Protein AF-A0A7K3BB71-F1 (afdb_monomer_lite)

Structure (mmCIF, N/CA/C/O backbone):
data_AF-A0A7K3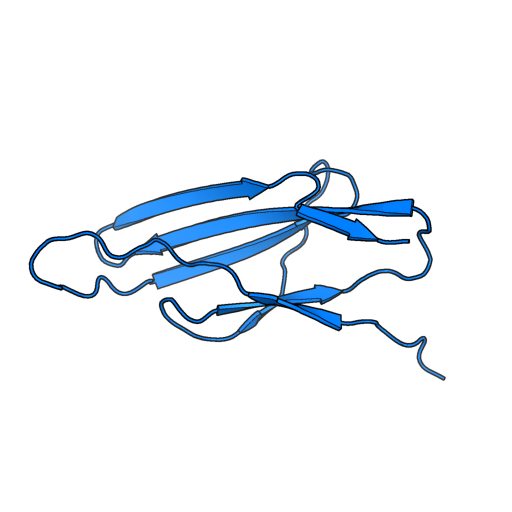BB71-F1
#
_entry.id   AF-A0A7K3BB71-F1
#
loop_
_atom_site.group_PDB
_atom_site.id
_atom_site.type_symbol
_atom_site.label_atom_id
_atom_site.label_alt_id
_atom_site.label_comp_id
_atom_site.label_asym_id
_atom_site.label_entity_id
_atom_site.label_seq_id
_atom_site.pdbx_PDB_ins_code
_atom_site.Cartn_x
_atom_site.Cartn_y
_atom_site.Cartn_z
_atom_site.occupancy
_atom_site.B_iso_or_equiv
_atom_site.auth_seq_id
_atom_site.auth_comp_id
_atom_site.auth_asym_id
_atom_site.auth_atom_id
_atom_site.pdbx_PDB_model_num
ATOM 1 N N . MET A 1 1 ? 17.452 -21.881 -6.324 1.00 31.61 1 MET A N 1
ATOM 2 C CA . MET A 1 1 ? 17.989 -20.515 -6.158 1.00 31.61 1 MET A CA 1
ATOM 3 C C . MET A 1 1 ? 16.858 -19.549 -6.458 1.00 31.61 1 MET A C 1
ATOM 5 O O . MET A 1 1 ? 16.503 -19.389 -7.616 1.00 31.61 1 MET A O 1
ATOM 9 N N . GLU A 1 2 ? 16.191 -19.034 -5.428 1.00 36.47 2 GLU A N 1
ATOM 10 C CA . GLU A 1 2 ? 15.070 -18.102 -5.598 1.00 36.47 2 GLU A CA 1
ATOM 11 C C . GLU A 1 2 ? 15.649 -16.685 -5.779 1.00 36.47 2 GLU A C 1
ATOM 13 O O . GLU A 1 2 ? 16.483 -16.290 -4.961 1.00 36.47 2 GLU A O 1
ATOM 18 N N . PRO A 1 3 ? 15.305 -15.930 -6.841 1.00 42.25 3 PRO A N 1
ATOM 19 C CA 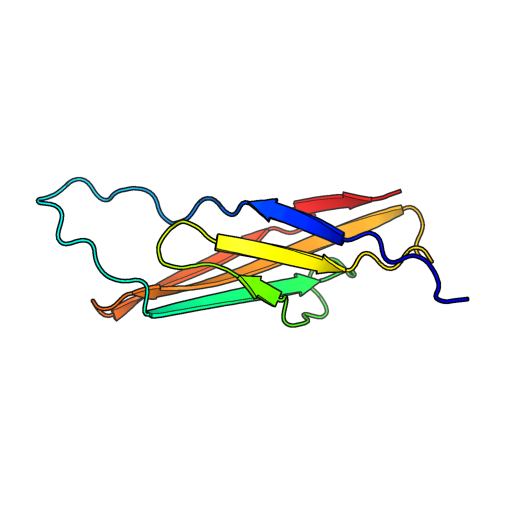. PRO A 1 3 ? 15.815 -14.573 -7.010 1.00 42.25 3 PRO A CA 1
ATOM 20 C C . PRO A 1 3 ? 15.380 -13.725 -5.811 1.00 42.25 3 PRO A C 1
ATOM 22 O O . PRO A 1 3 ? 14.190 -13.637 -5.512 1.00 42.25 3 PRO A O 1
ATOM 25 N N . GLY A 1 4 ? 16.355 -13.144 -5.104 1.00 42.19 4 GLY A N 1
ATOM 26 C CA . GLY A 1 4 ? 16.128 -12.391 -3.873 1.00 42.19 4 GLY A CA 1
ATOM 27 C C . GLY A 1 4 ? 15.074 -11.309 -4.083 1.00 42.19 4 GLY A C 1
ATOM 28 O O . GLY A 1 4 ? 15.240 -10.424 -4.913 1.00 42.19 4 GLY A O 1
ATOM 29 N N . ARG A 1 5 ? 13.962 -11.384 -3.357 1.00 54.59 5 ARG A N 1
ATOM 30 C CA . ARG A 1 5 ? 12.899 -10.373 -3.367 1.00 54.59 5 ARG A CA 1
ATOM 31 C C . ARG A 1 5 ? 13.275 -9.313 -2.343 1.00 54.59 5 ARG A C 1
ATOM 33 O O . ARG A 1 5 ? 13.512 -9.665 -1.191 1.00 54.59 5 ARG A O 1
ATOM 40 N N . ASP A 1 6 ? 13.412 -8.056 -2.761 1.00 57.91 6 ASP A N 1
ATOM 41 C CA . ASP A 1 6 ? 13.572 -6.968 -1.793 1.00 57.91 6 ASP A CA 1
ATOM 42 C C . ASP A 1 6 ? 12.184 -6.512 -1.340 1.00 57.91 6 ASP A C 1
ATOM 44 O O . ASP A 1 6 ? 11.333 -6.190 -2.173 1.00 57.91 6 ASP A O 1
ATOM 48 N N . ARG A 1 7 ? 11.928 -6.587 -0.032 1.00 59.59 7 ARG A N 1
ATOM 49 C CA . ARG A 1 7 ? 10.633 -6.255 0.573 1.00 59.59 7 ARG A CA 1
ATOM 50 C C . ARG A 1 7 ? 10.807 -5.004 1.409 1.00 59.59 7 ARG A C 1
ATOM 52 O O . ARG A 1 7 ? 11.384 -5.071 2.493 1.00 59.59 7 ARG A O 1
ATOM 59 N N . THR A 1 8 ? 10.247 -3.894 0.948 1.00 63.75 8 THR A N 1
ATOM 60 C CA . THR A 1 8 ? 10.332 -2.625 1.676 1.00 63.75 8 THR A CA 1
ATOM 61 C C . THR A 1 8 ? 9.078 -2.437 2.530 1.00 63.75 8 THR A C 1
ATOM 63 O O . THR A 1 8 ? 7.977 -2.325 1.984 1.00 63.75 8 THR A O 1
ATOM 66 N N . PRO A 1 9 ? 9.189 -2.418 3.872 1.00 58.75 9 PRO A N 1
ATOM 67 C CA . PRO A 1 9 ? 8.054 -2.114 4.729 1.00 58.75 9 PRO A CA 1
ATOM 68 C C . PRO A 1 9 ? 7.756 -0.613 4.680 1.00 58.75 9 PRO A C 1
ATOM 70 O O . PRO A 1 9 ? 8.574 0.203 5.103 1.00 58.75 9 PRO A O 1
ATOM 73 N N . LEU A 1 10 ? 6.561 -0.242 4.219 1.00 64.50 10 LEU A N 1
ATOM 74 C CA . LEU A 1 10 ? 6.102 1.145 4.249 1.00 64.50 10 LEU A CA 1
ATOM 75 C C . LEU A 1 10 ? 5.147 1.365 5.415 1.00 64.50 10 LEU A C 1
ATOM 77 O O . LEU A 1 10 ? 4.189 0.612 5.635 1.00 64.50 10 LEU A O 1
ATOM 81 N N . ARG A 1 11 ? 5.417 2.425 6.177 1.00 62.09 11 ARG A N 1
ATOM 82 C CA . ARG A 1 11 ? 4.575 2.848 7.290 1.00 62.09 11 ARG A CA 1
ATOM 83 C C . ARG A 1 11 ? 3.621 3.921 6.788 1.00 62.09 11 ARG A C 1
ATOM 85 O O . ARG A 1 11 ? 4.029 5.058 6.581 1.00 62.09 11 ARG A O 1
ATOM 92 N N . HIS A 1 12 ? 2.350 3.570 6.626 1.00 53.09 12 HIS A N 1
ATOM 93 C CA . HIS A 1 12 ? 1.337 4.564 6.292 1.00 53.09 12 HIS A CA 1
ATOM 94 C C . HIS A 1 12 ? 0.984 5.397 7.533 1.00 53.09 12 HIS A C 1
ATOM 96 O O . HIS A 1 12 ? 0.637 4.823 8.575 1.00 53.09 12 HIS A O 1
ATOM 102 N N . PRO A 1 13 ? 1.039 6.737 7.461 1.00 55.38 13 PRO A N 1
ATOM 103 C CA . PRO A 1 13 ? 0.333 7.567 8.419 1.00 55.38 13 PRO A CA 1
ATOM 104 C C . PRO A 1 13 ? -1.172 7.356 8.200 1.00 55.38 13 PRO A C 1
ATOM 106 O O . PRO A 1 13 ? -1.711 7.654 7.141 1.00 55.38 13 PRO A O 1
ATOM 109 N N . GLY A 1 14 ? -1.850 6.761 9.184 1.00 52.59 14 GLY A N 1
ATOM 110 C CA . GLY A 1 14 ? -3.311 6.700 9.179 1.00 52.59 14 GLY A CA 1
ATOM 111 C C . GLY A 1 14 ? -3.923 8.098 9.343 1.00 52.59 14 GLY A C 1
ATOM 112 O O . GLY A 1 14 ? -3.215 9.022 9.754 1.00 52.59 14 GLY A O 1
ATOM 113 N N . PRO A 1 15 ? -5.233 8.262 9.080 1.00 52.78 15 PRO A N 1
ATOM 114 C CA . PRO A 1 15 ? -5.918 9.529 9.309 1.00 52.78 15 PRO A CA 1
ATOM 115 C C . PRO A 1 15 ? -5.660 10.019 10.742 1.00 52.78 15 PRO A C 1
ATOM 117 O O . PRO A 1 15 ? -5.777 9.259 11.710 1.00 52.78 15 PRO A O 1
ATOM 120 N N . GLY A 1 16 ? -5.230 11.279 10.854 1.00 45.97 16 GLY A N 1
ATOM 121 C CA . GLY A 1 16 ? -4.864 11.913 12.118 1.00 45.97 16 GLY A CA 1
ATOM 122 C C . GLY A 1 16 ? -6.026 11.956 13.120 1.00 45.97 16 GLY A C 1
ATOM 123 O O . GLY A 1 16 ? -7.185 11.754 12.753 1.00 45.97 16 GLY A O 1
ATOM 124 N N . PRO A 1 17 ? -5.750 12.200 14.413 1.00 46.19 17 PRO A N 1
ATOM 125 C CA . PRO A 1 17 ? -6.802 12.255 15.416 1.00 46.19 17 PRO A CA 1
ATOM 126 C C . PRO A 1 17 ? -7.727 13.451 15.152 1.00 46.19 17 PRO A C 1
ATOM 128 O O . PRO A 1 17 ? -7.315 14.598 15.292 1.00 46.19 17 PRO A O 1
ATOM 131 N N . ALA A 1 18 ? -8.993 13.180 14.828 1.00 52.66 18 ALA A N 1
ATOM 132 C CA . ALA A 1 18 ? -10.047 14.183 14.898 1.00 52.66 18 ALA A CA 1
ATOM 133 C C . ALA A 1 18 ? -10.207 14.633 16.364 1.00 52.66 18 ALA A C 1
ATOM 135 O O . ALA A 1 18 ? -10.488 13.821 17.252 1.00 52.66 18 ALA A O 1
ATOM 136 N N . SER A 1 19 ? -9.972 15.917 16.635 1.00 49.94 19 SER A N 1
ATOM 137 C CA . SER A 1 19 ? -10.177 16.517 17.954 1.00 49.94 19 SER A CA 1
ATOM 138 C C . SER A 1 19 ? -11.668 16.604 18.268 1.00 49.94 19 SER A C 1
ATOM 140 O O . SER A 1 19 ? -12.404 17.382 17.676 1.00 49.94 19 SER A O 1
ATOM 142 N N . GLY A 1 20 ? -12.103 15.793 19.226 1.00 41.59 20 GLY A N 1
ATOM 143 C CA . GLY A 1 20 ? -13.461 15.755 19.759 1.00 41.59 20 GLY A CA 1
ATOM 144 C C . GLY A 1 20 ? -13.661 14.414 20.455 1.00 41.59 20 GLY A C 1
ATOM 145 O O . GLY A 1 20 ? -13.337 13.391 19.863 1.00 41.59 20 GLY A O 1
ATOM 146 N N . ARG A 1 21 ? -14.065 14.430 21.739 1.00 51.16 21 ARG A N 1
ATOM 147 C CA . ARG A 1 21 ? -14.278 13.276 22.652 1.00 51.16 21 ARG A CA 1
ATOM 148 C C . ARG A 1 21 ? -14.069 11.915 21.970 1.00 51.16 21 ARG A C 1
ATOM 150 O O . ARG A 1 21 ? -14.950 11.469 21.246 1.00 51.16 21 ARG A O 1
ATOM 157 N N . ARG A 1 22 ? -12.899 11.288 22.183 1.00 53.19 22 ARG A N 1
ATOM 158 C CA . ARG A 1 22 ? -12.386 10.128 21.423 1.00 53.19 22 ARG A CA 1
ATOM 159 C C . ARG A 1 22 ? -13.332 8.916 21.441 1.00 53.19 22 ARG A C 1
ATOM 161 O O . ARG A 1 22 ? -13.044 7.902 22.073 1.00 53.19 22 ARG A O 1
ATOM 168 N N . ARG A 1 23 ? -14.402 8.950 20.650 1.00 54.97 23 ARG A N 1
ATOM 169 C CA . ARG A 1 23 ? -14.922 7.742 20.023 1.00 54.97 23 ARG A CA 1
ATOM 170 C C . ARG A 1 23 ? -13.858 7.373 19.008 1.00 54.97 23 ARG A C 1
ATOM 172 O O . ARG A 1 23 ? -13.734 7.998 17.963 1.00 54.97 23 ARG A O 1
ATOM 179 N N . ARG A 1 24 ? -13.001 6.423 19.373 1.00 59.53 24 ARG A N 1
ATOM 180 C CA . ARG A 1 24 ? -12.061 5.824 18.431 1.00 59.53 24 ARG A CA 1
ATOM 181 C C . ARG A 1 24 ? -12.931 5.129 17.385 1.00 59.53 24 ARG A C 1
ATOM 183 O O . ARG A 1 24 ? -13.415 4.030 17.638 1.00 59.53 24 ARG A O 1
ATOM 190 N N . VAL A 1 25 ? -13.244 5.813 16.288 1.00 64.94 25 VAL A N 1
ATOM 191 C CA . VAL A 1 25 ? -14.041 5.210 15.223 1.00 64.94 25 VAL A CA 1
ATOM 192 C C . VAL A 1 25 ? -13.168 4.115 14.628 1.00 64.94 25 VAL A C 1
ATOM 194 O O . VAL A 1 25 ? -12.040 4.364 14.202 1.00 64.94 25 VAL A O 1
ATOM 197 N N . ALA A 1 26 ? -13.628 2.873 14.743 1.00 78.62 26 ALA A N 1
ATOM 198 C CA . ALA A 1 26 ? -12.857 1.732 14.290 1.00 78.62 26 ALA A CA 1
ATOM 199 C C . ALA A 1 26 ? -12.748 1.783 12.764 1.00 78.62 26 ALA A C 1
ATOM 201 O O . ALA A 1 26 ? -13.760 1.912 12.078 1.00 78.62 26 ALA A O 1
ATOM 202 N N . VAL A 1 27 ? -11.529 1.664 12.242 1.00 81.88 27 VAL A N 1
ATOM 203 C CA . VAL A 1 27 ? -11.308 1.430 10.812 1.00 81.88 27 VAL A CA 1
ATOM 204 C C . VAL A 1 27 ? -11.842 0.039 10.488 1.00 81.88 27 VAL A C 1
ATOM 206 O O . VAL A 1 27 ? -11.375 -0.940 11.074 1.00 81.88 27 VAL A O 1
ATOM 209 N N . ARG A 1 28 ? -12.815 -0.038 9.579 1.00 85.00 28 ARG A N 1
ATOM 210 C CA . ARG A 1 28 ? -13.397 -1.296 9.096 1.00 85.00 28 ARG A CA 1
ATOM 211 C C . ARG A 1 28 ? -12.630 -1.817 7.896 1.00 85.00 28 ARG A C 1
ATOM 213 O O . ARG A 1 28 ? -12.181 -2.960 7.903 1.00 85.00 28 ARG A O 1
ATOM 220 N N . THR A 1 29 ? -12.417 -0.940 6.925 1.00 87.25 29 THR A N 1
ATOM 221 C CA . THR A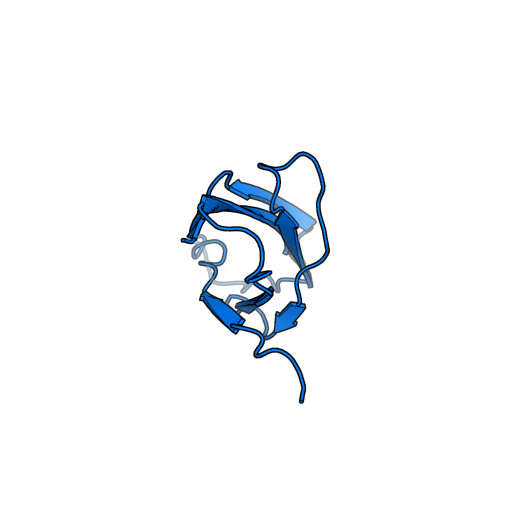 1 29 ? -11.759 -1.269 5.665 1.00 87.25 29 THR A CA 1
ATOM 222 C C . THR A 1 29 ? -10.469 -0.476 5.573 1.00 87.25 29 THR A C 1
ATOM 224 O O . THR A 1 29 ? -10.438 0.719 5.859 1.00 87.25 29 THR A O 1
ATOM 227 N N . PHE A 1 30 ? -9.389 -1.152 5.202 1.00 90.62 30 PHE A N 1
ATOM 228 C CA . PHE A 1 30 ? -8.141 -0.510 4.814 1.00 90.62 30 PHE A CA 1
ATOM 229 C C . PHE A 1 30 ? -7.493 -1.392 3.759 1.00 90.62 30 PHE A C 1
ATOM 231 O O . PHE A 1 30 ? -7.054 -2.502 4.069 1.00 90.62 30 PHE A O 1
ATOM 238 N N . THR A 1 31 ? -7.443 -0.893 2.535 1.00 93.06 31 THR A N 1
ATOM 239 C CA . THR A 1 31 ? -6.800 -1.561 1.407 1.00 93.06 31 THR A CA 1
ATOM 240 C C . THR A 1 31 ? -5.794 -0.612 0.788 1.00 93.06 31 THR A C 1
ATOM 242 O O . THR A 1 31 ? -6.065 0.583 0.664 1.00 93.06 31 THR A O 1
ATOM 245 N N . THR A 1 32 ? -4.659 -1.153 0.367 1.00 94.25 32 THR A N 1
ATOM 246 C CA . THR A 1 32 ? -3.662 -0.409 -0.396 1.00 94.25 32 THR A CA 1
ATOM 247 C C . THR A 1 32 ? -3.345 -1.184 -1.661 1.00 94.25 32 THR A C 1
ATOM 249 O O . THR A 1 32 ? -3.248 -2.409 -1.643 1.00 94.25 32 THR A O 1
ATOM 252 N N . GLU A 1 33 ? -3.198 -0.457 -2.755 1.00 95.06 33 GLU A N 1
ATOM 253 C CA . GLU A 1 33 ? -2.767 -0.962 -4.044 1.00 95.06 33 GLU A CA 1
ATOM 254 C C . GLU A 1 33 ? -1.468 -0.276 -4.450 1.00 95.06 33 GLU A C 1
ATOM 256 O O . GLU A 1 33 ? -1.218 0.884 -4.110 1.00 95.06 33 GLU A O 1
ATOM 261 N N . VAL A 1 34 ? -0.656 -1.011 -5.196 1.00 93.56 34 VAL A N 1
ATOM 262 C CA . VAL A 1 34 ? 0.630 -0.582 -5.721 1.00 93.56 34 VAL A CA 1
ATOM 263 C C . VAL A 1 34 ? 0.584 -0.513 -7.243 1.00 93.56 34 VAL A C 1
ATOM 265 O O . VAL A 1 34 ? -0.039 -1.348 -7.898 1.00 93.56 34 VAL A O 1
ATOM 268 N N . SER A 1 35 ? 1.264 0.482 -7.799 1.00 92.75 35 SER A N 1
ATOM 269 C CA . SER A 1 35 ? 1.503 0.623 -9.230 1.00 92.75 35 SER A CA 1
ATOM 270 C C . SER A 1 35 ? 2.989 0.856 -9.496 1.00 92.75 35 SER A C 1
ATOM 272 O O . SER A 1 35 ? 3.638 1.617 -8.775 1.00 92.75 35 SER A O 1
ATOM 274 N N . TYR A 1 36 ? 3.505 0.228 -10.553 1.00 89.75 36 TYR A N 1
ATOM 275 C CA . TYR A 1 36 ? 4.888 0.381 -11.024 1.00 89.75 36 TYR A CA 1
ATOM 276 C C . TYR A 1 36 ? 4.977 1.154 -12.348 1.00 89.75 36 TYR A C 1
ATOM 278 O O . TYR A 1 36 ? 6.060 1.330 -12.896 1.00 89.75 36 TYR A O 1
ATOM 286 N N . ASP A 1 37 ? 3.838 1.613 -12.868 1.00 90.44 37 ASP A N 1
ATOM 287 C CA . ASP A 1 37 ? 3.688 2.294 -14.155 1.00 90.44 37 ASP A CA 1
ATOM 288 C C . ASP A 1 37 ? 2.990 3.655 -13.998 1.00 90.44 37 ASP A C 1
ATOM 290 O O . ASP A 1 37 ? 2.262 4.105 -14.885 1.00 90.44 37 ASP A O 1
ATOM 294 N N . GLU A 1 38 ? 3.234 4.317 -12.861 1.00 92.12 38 GLU A N 1
ATOM 295 C CA . GLU A 1 38 ? 2.728 5.659 -12.529 1.00 92.12 38 GLU A CA 1
ATOM 296 C C . GLU A 1 38 ? 1.192 5.741 -12.448 1.00 92.12 38 GLU A C 1
ATOM 298 O O . GLU A 1 38 ? 0.586 6.766 -12.754 1.00 92.12 38 GLU A O 1
ATOM 303 N N . GLY A 1 39 ? 0.552 4.661 -12.003 1.00 94.06 39 GLY A N 1
ATOM 304 C CA . GLY A 1 39 ? -0.882 4.597 -11.734 1.00 94.06 39 GLY A CA 1
ATOM 305 C C . GLY A 1 39 ? -1.740 4.157 -12.919 1.00 94.06 39 GLY A C 1
ATOM 306 O O . GLY A 1 39 ? -2.965 4.298 -12.846 1.00 94.06 39 GLY A O 1
ATOM 307 N N . ARG A 1 40 ? -1.139 3.623 -13.991 1.00 93.81 40 ARG A N 1
ATOM 308 C CA . ARG A 1 40 ? -1.886 3.079 -15.138 1.00 93.81 40 ARG A CA 1
ATOM 309 C C . ARG A 1 40 ? -2.498 1.723 -14.790 1.00 93.81 40 ARG A C 1
ATOM 311 O O . ARG A 1 40 ? -3.668 1.489 -15.086 1.00 93.81 40 ARG A O 1
ATOM 318 N N . THR A 1 41 ? -1.745 0.865 -14.106 1.00 93.62 41 THR A N 1
ATOM 319 C CA . THR A 1 41 ? -2.214 -0.414 -13.566 1.00 93.62 41 THR A CA 1
ATOM 320 C C . THR A 1 41 ? -1.998 -0.476 -12.059 1.00 93.62 41 THR A C 1
ATOM 322 O O . THR A 1 41 ? -1.067 0.122 -11.522 1.00 93.62 41 THR A O 1
ATOM 325 N N . TRP A 1 42 ? -2.901 -1.170 -11.363 1.00 94.56 42 TRP A N 1
ATOM 326 C CA . TRP A 1 42 ? -2.921 -1.259 -9.904 1.00 94.56 42 TRP A CA 1
ATOM 327 C C . TRP A 1 42 ? -3.030 -2.715 -9.467 1.00 94.56 42 TRP A C 1
ATOM 329 O O . TRP A 1 42 ? -3.837 -3.476 -10.005 1.00 94.56 42 TRP A O 1
ATOM 339 N N . HIS A 1 43 ? -2.230 -3.086 -8.474 1.00 93.50 43 HIS A N 1
ATOM 340 C CA . HIS A 1 43 ? -2.196 -4.422 -7.896 1.00 93.50 43 HIS A CA 1
ATOM 341 C C . HIS A 1 43 ? -2.421 -4.350 -6.385 1.00 93.50 43 HIS A C 1
ATOM 343 O O . HIS A 1 43 ? -1.901 -3.437 -5.744 1.00 93.50 43 HIS A O 1
ATOM 349 N N . PRO A 1 44 ? -3.157 -5.295 -5.782 1.00 93.62 44 PRO A N 1
ATOM 350 C CA . PRO A 1 44 ? -3.346 -5.312 -4.337 1.00 93.62 44 PRO A CA 1
ATOM 351 C C . PRO A 1 44 ? -2.004 -5.496 -3.619 1.00 93.62 44 PRO A C 1
ATOM 353 O O . PRO A 1 44 ? -1.223 -6.380 -3.966 1.00 93.62 44 PRO A O 1
ATOM 356 N N . ALA A 1 45 ? -1.754 -4.669 -2.604 1.00 91.00 45 ALA A N 1
ATOM 357 C CA . ALA A 1 45 ? -0.597 -4.785 -1.727 1.00 91.00 45 ALA A CA 1
ATOM 358 C C . ALA A 1 45 ? -0.991 -5.475 -0.415 1.00 91.00 45 ALA A C 1
ATOM 360 O O . ALA A 1 45 ? -2.097 -5.292 0.105 1.00 91.00 45 ALA A O 1
ATOM 361 N N . GLU A 1 46 ? -0.076 -6.261 0.148 1.00 90.50 46 GLU A N 1
ATOM 362 C CA . GLU A 1 46 ? -0.325 -6.925 1.422 1.00 90.50 46 GLU A CA 1
ATOM 363 C C . GLU A 1 46 ? -0.332 -5.893 2.556 1.00 90.50 46 GLU A C 1
ATOM 365 O O . GLU A 1 46 ? 0.653 -5.186 2.783 1.00 90.50 46 GLU A O 1
ATOM 370 N N . VAL A 1 47 ? -1.443 -5.828 3.294 1.00 89.31 47 VAL A N 1
ATOM 371 C CA . VAL A 1 47 ? -1.592 -4.954 4.459 1.00 89.31 47 VAL A CA 1
ATOM 372 C C . VAL A 1 47 ? -1.617 -5.792 5.730 1.00 89.31 47 VAL A C 1
ATOM 374 O O . VAL A 1 47 ? -2.512 -6.610 5.934 1.00 89.31 47 VAL A O 1
ATOM 377 N N . LYS A 1 48 ? -0.690 -5.516 6.646 1.00 88.00 48 LYS A N 1
ATOM 378 C CA . LYS A 1 48 ? -0.663 -6.087 7.998 1.00 88.00 48 LYS A CA 1
ATOM 379 C C . LYS A 1 48 ? -0.976 -5.034 9.059 1.00 88.00 48 LYS A C 1
ATOM 381 O O . LYS A 1 48 ? -0.722 -3.844 8.878 1.00 88.00 48 LYS A O 1
ATOM 386 N N . GLY A 1 49 ? -1.499 -5.486 10.198 1.00 83.94 49 GLY A N 1
ATOM 387 C CA . GLY A 1 49 ? -1.822 -4.644 11.354 1.00 83.94 49 GLY A CA 1
ATOM 388 C C . GLY A 1 49 ? -3.293 -4.228 11.434 1.00 83.94 49 GLY A C 1
ATOM 389 O O . GLY A 1 49 ? -4.142 -4.719 10.693 1.00 83.94 49 GLY A O 1
ATOM 390 N N . SER A 1 50 ? -3.609 -3.327 12.365 1.00 76.88 50 SER A N 1
ATOM 391 C CA . SER A 1 50 ? -4.983 -2.917 12.675 1.00 76.88 50 SER A CA 1
ATOM 392 C C . SER A 1 50 ? -5.071 -1.460 13.136 1.00 76.88 50 SER A C 1
ATOM 394 O O . SER A 1 50 ? -4.095 -0.848 13.586 1.00 76.88 50 SER A O 1
ATOM 396 N N . GLY A 1 51 ? -6.265 -0.873 12.999 1.00 73.44 51 GLY A N 1
ATOM 397 C CA . GLY A 1 51 ? -6.498 0.538 13.311 1.00 73.44 51 GLY A CA 1
ATOM 398 C C . GLY A 1 51 ? -5.529 1.457 12.559 1.00 73.44 51 GLY A C 1
ATOM 399 O O . GLY A 1 51 ? -5.347 1.308 11.354 1.00 73.44 51 GLY A O 1
ATOM 400 N N . VAL A 1 52 ? -4.889 2.374 13.292 1.00 71.19 52 VAL A N 1
ATOM 401 C CA . VAL A 1 52 ? -3.915 3.356 12.768 1.00 71.19 52 VAL A CA 1
ATOM 402 C C . VAL A 1 52 ? -2.486 2.811 12.626 1.00 71.19 52 VAL A C 1
ATOM 404 O O . VAL A 1 52 ? -1.591 3.537 12.204 1.00 71.19 52 VAL A O 1
ATOM 407 N N . LYS A 1 53 ? -2.234 1.556 13.022 1.00 78.50 53 LYS A N 1
ATOM 408 C CA . LYS A 1 53 ? -0.923 0.907 12.892 1.00 78.50 53 LYS A CA 1
ATOM 409 C C . LYS A 1 53 ? -1.009 -0.132 11.780 1.00 78.50 53 LYS A C 1
ATOM 411 O O . LYS A 1 53 ? -1.390 -1.275 12.024 1.00 78.50 53 LYS A O 1
ATOM 416 N N . ARG A 1 54 ? -0.673 0.292 10.564 1.00 81.19 54 ARG A N 1
ATOM 417 C CA . ARG A 1 54 ? -0.658 -0.551 9.368 1.00 81.19 54 ARG A CA 1
ATOM 418 C C . ARG A 1 54 ? 0.732 -0.556 8.743 1.00 81.19 54 ARG A C 1
ATOM 420 O O . ARG A 1 54 ? 1.415 0.470 8.733 1.00 81.19 54 ARG A O 1
ATOM 427 N N . THR A 1 55 ? 1.110 -1.707 8.209 1.00 85.50 55 THR A N 1
ATOM 428 C CA . THR A 1 55 ? 2.305 -1.888 7.388 1.00 85.50 55 THR A CA 1
ATOM 429 C C . THR A 1 55 ? 1.862 -2.421 6.042 1.00 85.50 55 THR A C 1
ATOM 431 O O . THR A 1 55 ? 1.112 -3.396 5.993 1.00 85.50 55 THR A O 1
ATOM 434 N N . VAL A 1 56 ? 2.321 -1.777 4.974 1.00 85.06 56 VAL A N 1
ATOM 435 C CA . VAL A 1 56 ? 2.098 -2.234 3.602 1.00 85.06 56 VAL A CA 1
ATOM 436 C C . VAL A 1 56 ? 3.401 -2.832 3.095 1.00 85.06 56 VAL A C 1
ATOM 438 O O . VAL A 1 56 ? 4.460 -2.211 3.224 1.00 85.06 56 VAL A O 1
ATOM 441 N N . THR A 1 57 ? 3.332 -4.051 2.569 1.00 85.00 57 THR A N 1
ATOM 442 C CA . THR A 1 57 ? 4.461 -4.700 1.904 1.00 85.00 57 THR A CA 1
ATOM 443 C C . THR A 1 57 ? 4.317 -4.514 0.407 1.00 85.00 57 THR A C 1
ATOM 445 O O . THR A 1 57 ? 3.306 -4.888 -0.184 1.00 85.00 57 THR A O 1
ATOM 448 N N . VAL A 1 58 ? 5.349 -3.923 -0.186 1.00 82.94 58 VAL A N 1
ATOM 449 C CA . VAL A 1 58 ? 5.475 -3.749 -1.628 1.00 82.94 58 VAL A CA 1
ATOM 450 C C . VAL A 1 58 ? 6.621 -4.628 -2.107 1.00 82.94 58 VAL A C 1
ATOM 452 O O . VAL A 1 58 ? 7.736 -4.529 -1.592 1.00 82.94 58 VAL A O 1
ATOM 455 N N . ASP A 1 59 ? 6.344 -5.488 -3.084 1.00 78.12 59 ASP A N 1
ATOM 456 C CA . ASP A 1 59 ? 7.381 -6.268 -3.751 1.00 78.12 59 ASP A CA 1
ATOM 457 C C . ASP A 1 59 ? 8.048 -5.407 -4.820 1.00 78.12 59 ASP A C 1
ATOM 459 O O . ASP A 1 59 ? 7.377 -4.835 -5.676 1.00 78.12 59 ASP A O 1
ATOM 463 N N . HIS A 1 60 ? 9.372 -5.297 -4.795 1.00 68.44 60 HIS A N 1
ATOM 464 C CA . HIS A 1 60 ? 10.086 -4.534 -5.807 1.00 68.44 60 HIS A CA 1
ATOM 465 C C . HIS A 1 60 ? 10.660 -5.466 -6.896 1.00 68.44 60 HIS A C 1
ATOM 467 O O . HIS A 1 60 ? 11.528 -6.299 -6.601 1.00 68.44 60 HIS A O 1
ATOM 473 N N . PRO A 1 61 ? 10.195 -5.384 -8.161 1.00 63.59 61 PRO A N 1
ATOM 474 C CA . PRO A 1 61 ? 10.752 -6.203 -9.228 1.00 63.59 61 PRO A CA 1
ATOM 475 C C . PRO A 1 6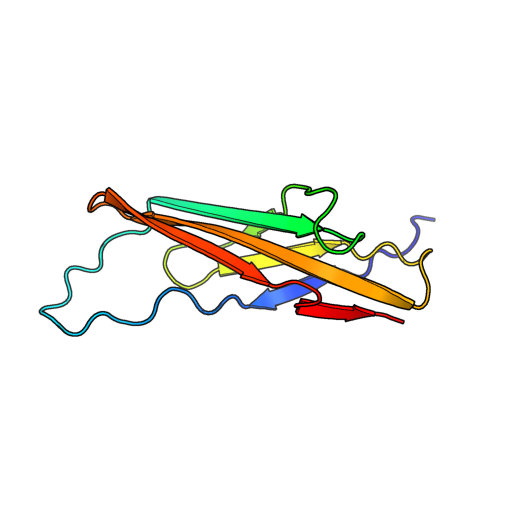1 ? 12.140 -5.686 -9.638 1.00 63.59 61 PRO A C 1
ATOM 477 O O . PRO A 1 61 ? 12.256 -4.800 -10.477 1.00 63.59 61 PRO A O 1
ATOM 480 N N . ARG A 1 62 ? 13.200 -6.328 -9.122 1.00 64.12 62 ARG A N 1
ATOM 481 C CA . ARG A 1 62 ? 14.626 -6.000 -9.372 1.00 64.12 62 ARG A CA 1
ATOM 482 C C . ARG A 1 62 ? 15.073 -5.946 -10.842 1.00 64.12 62 ARG A C 1
ATOM 484 O O . ARG A 1 62 ? 16.228 -5.646 -11.114 1.00 64.12 62 ARG A O 1
ATOM 491 N N . ARG A 1 63 ? 14.218 -6.332 -11.795 1.00 61.94 63 ARG A N 1
ATOM 492 C CA . ARG A 1 63 ? 14.546 -6.292 -13.231 1.00 61.94 63 ARG A CA 1
ATOM 493 C C . ARG A 1 63 ? 14.344 -4.914 -13.856 1.00 61.94 63 ARG A C 1
ATOM 495 O O . ARG A 1 63 ? 14.770 -4.724 -14.989 1.00 61.94 63 ARG A O 1
ATOM 502 N N . PHE A 1 64 ? 13.672 -3.999 -13.163 1.00 62.00 64 PHE A N 1
ATOM 503 C CA . PHE A 1 64 ? 13.431 -2.653 -13.660 1.00 62.00 64 PHE A CA 1
ATOM 504 C C . PHE A 1 64 ? 14.396 -1.701 -12.967 1.00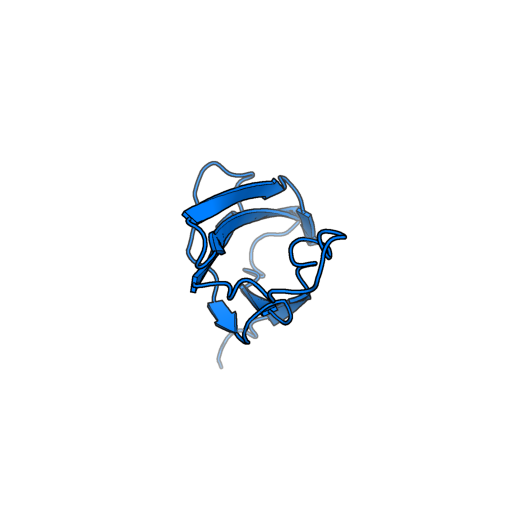 62.00 64 PHE A C 1
ATOM 506 O O . PHE A 1 64 ? 14.214 -1.397 -11.794 1.00 62.00 64 PHE A O 1
ATOM 513 N N . SER A 1 65 ? 15.417 -1.253 -13.691 1.00 63.72 65 SER A N 1
ATOM 514 C CA . SER A 1 65 ? 16.246 -0.129 -13.269 1.00 63.72 65 SER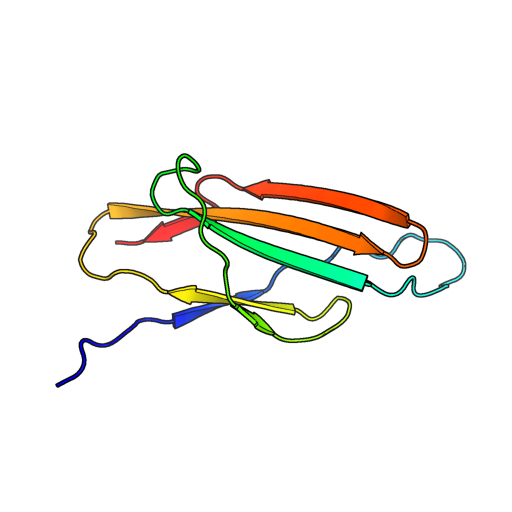 A CA 1
ATOM 515 C C . SER A 1 65 ? 15.534 1.186 -13.602 1.00 63.72 65 SER A C 1
ATOM 517 O O . SER A 1 65 ? 15.025 1.358 -14.712 1.00 63.72 65 SER A O 1
ATOM 519 N N . GLY A 1 66 ? 15.477 2.108 -12.636 1.00 69.25 66 GLY A N 1
ATOM 520 C CA . GLY A 1 66 ? 14.974 3.475 -12.833 1.00 69.25 66 GLY A CA 1
ATOM 521 C C . GLY A 1 66 ? 13.449 3.619 -12.909 1.00 69.25 66 GLY A C 1
ATOM 522 O O . GLY A 1 66 ? 12.922 4.179 -13.871 1.00 69.25 66 GLY A O 1
ATOM 523 N N . GLY A 1 67 ? 12.728 3.143 -11.892 1.00 82.38 67 GLY A N 1
ATOM 524 C CA . GLY A 1 67 ? 11.267 3.223 -11.841 1.00 82.38 67 GLY A CA 1
ATOM 525 C C . GLY A 1 67 ? 10.722 3.934 -10.607 1.00 82.38 67 GLY A C 1
ATOM 526 O O . GLY A 1 67 ? 11.445 4.456 -9.758 1.00 82.38 67 GLY A O 1
ATOM 527 N N . SER A 1 68 ? 9.395 3.973 -10.520 1.00 88.19 68 SER A N 1
ATOM 528 C CA . SER A 1 68 ? 8.696 4.566 -9.385 1.00 88.19 68 SER A CA 1
ATOM 529 C C . SER A 1 68 ? 7.604 3.644 -8.888 1.00 88.19 68 SER A C 1
ATOM 531 O O . SER A 1 68 ? 6.976 2.928 -9.668 1.00 88.19 68 SER A O 1
ATOM 533 N N . VAL A 1 69 ? 7.363 3.689 -7.586 1.00 90.50 69 VAL A N 1
ATOM 534 C CA . VAL A 1 69 ? 6.188 3.077 -6.983 1.00 90.50 69 VAL A CA 1
ATOM 535 C C . VAL A 1 69 ? 5.166 4.160 -6.691 1.00 90.50 69 VAL A C 1
ATOM 537 O O . VAL A 1 69 ? 5.479 5.184 -6.088 1.00 90.50 69 VAL A O 1
ATOM 540 N N . SER A 1 70 ? 3.928 3.920 -7.105 1.00 93.12 70 SER A N 1
ATOM 541 C CA . SER A 1 70 ? 2.764 4.730 -6.750 1.00 93.12 70 SER A CA 1
ATOM 542 C C . SER A 1 70 ? 1.828 3.922 -5.855 1.00 93.12 70 SER A C 1
ATOM 544 O O . SER A 1 70 ? 1.742 2.701 -5.987 1.00 93.12 70 SER A O 1
ATOM 546 N N . LEU A 1 71 ? 1.136 4.594 -4.937 1.00 94.31 71 LEU A N 1
ATOM 547 C CA . LEU A 1 71 ? 0.263 3.959 -3.950 1.00 94.31 71 LEU A CA 1
ATOM 548 C C . LEU A 1 71 ? -1.142 4.544 -4.021 1.00 94.31 71 LEU A C 1
ATOM 550 O O . LEU A 1 71 ? -1.309 5.760 -4.112 1.00 94.31 71 LEU A O 1
ATOM 554 N N . ARG A 1 72 ? -2.148 3.678 -3.922 1.00 95.75 72 ARG A N 1
ATOM 555 C CA . ARG A 1 72 ? -3.553 4.063 -3.786 1.00 95.75 72 ARG A CA 1
ATOM 556 C C . ARG A 1 72 ? -4.125 3.393 -2.553 1.00 95.75 72 ARG A C 1
ATOM 558 O O . ARG A 1 72 ? -4.080 2.176 -2.439 1.00 95.75 72 ARG A O 1
ATOM 565 N N . THR A 1 73 ? -4.645 4.183 -1.622 1.00 94.25 73 THR A N 1
ATOM 566 C CA . THR A 1 73 ? -5.188 3.684 -0.354 1.00 94.25 73 THR A CA 1
ATOM 567 C C . THR A 1 73 ? -6.661 4.033 -0.239 1.00 94.25 73 THR A C 1
ATOM 569 O O . THR A 1 73 ? -7.070 5.149 -0.557 1.00 94.25 73 THR A O 1
ATOM 572 N N . HIS A 1 74 ? -7.453 3.082 0.247 1.00 93.31 74 HIS A N 1
ATOM 573 C CA . HIS A 1 74 ? -8.862 3.263 0.557 1.00 93.31 74 HIS A CA 1
ATOM 574 C C . HIS A 1 74 ? -9.129 2.866 2.008 1.00 93.31 74 HIS A C 1
ATOM 576 O O . HIS A 1 74 ? -8.737 1.785 2.453 1.00 93.31 74 HIS A O 1
ATOM 582 N N . VAL A 1 75 ? -9.793 3.758 2.741 1.00 91.06 75 VAL A N 1
ATOM 583 C CA . VAL A 1 75 ? -10.157 3.580 4.145 1.00 91.06 75 VAL A CA 1
ATOM 584 C C . VAL A 1 75 ? -11.644 3.831 4.324 1.00 91.06 75 VAL A C 1
ATOM 586 O O . VAL A 1 75 ? -12.163 4.838 3.847 1.00 91.06 75 VAL A O 1
ATOM 589 N N . GLU A 1 76 ? -12.296 2.955 5.081 1.00 89.62 76 GLU A N 1
ATOM 590 C CA . GLU A 1 76 ? -13.665 3.150 5.556 1.00 89.62 76 GLU A CA 1
ATOM 591 C C . GLU A 1 76 ? -13.707 2.938 7.066 1.00 89.62 76 GLU A C 1
ATOM 593 O O . GLU A 1 76 ? -13.118 1.986 7.600 1.00 89.62 76 GLU A O 1
ATOM 598 N N . ASP A 1 77 ? -14.411 3.817 7.769 1.00 86.31 77 ASP A N 1
ATOM 599 C CA . ASP A 1 77 ? -14.591 3.718 9.211 1.00 86.31 77 ASP A CA 1
ATOM 600 C C . ASP A 1 77 ? -15.988 3.207 9.608 1.00 86.31 77 ASP A C 1
ATOM 602 O O . ASP A 1 77 ? -16.919 3.097 8.810 1.00 86.31 77 ASP A O 1
ATOM 606 N N . ALA A 1 78 ? -16.142 2.845 10.881 1.00 84.81 78 ALA A N 1
ATOM 607 C CA . ALA A 1 78 ? -17.396 2.333 11.425 1.00 84.81 78 ALA A CA 1
ATOM 608 C C . ALA A 1 78 ? -18.534 3.369 11.487 1.00 84.81 78 ALA A C 1
ATOM 610 O O . ALA A 1 78 ? -19.674 2.975 11.735 1.00 84.81 78 ALA A O 1
ATOM 611 N N . ALA A 1 79 ? -18.241 4.657 11.286 1.00 86.25 79 ALA A N 1
ATOM 612 C CA . ALA A 1 79 ? -19.231 5.727 11.198 1.00 86.25 79 ALA A CA 1
ATOM 613 C C . ALA A 1 79 ? -19.708 5.971 9.754 1.00 86.25 79 ALA A C 1
ATOM 615 O O . ALA A 1 79 ? -20.619 6.769 9.556 1.00 86.25 79 ALA A O 1
ATOM 616 N N . GLY A 1 80 ? -19.143 5.263 8.768 1.00 86.44 80 GLY A N 1
ATOM 617 C CA . GLY A 1 80 ? -19.495 5.398 7.356 1.00 86.44 80 GLY A CA 1
ATOM 618 C C . GLY A 1 80 ? -18.685 6.462 6.617 1.00 86.44 80 GLY A C 1
ATOM 619 O O . GLY A 1 80 ? -18.999 6.755 5.467 1.00 86.44 80 GLY A O 1
ATOM 620 N N . ASN A 1 81 ? -17.639 7.028 7.234 1.00 87.38 81 ASN A N 1
ATOM 621 C CA . ASN A 1 81 ? -16.744 7.931 6.516 1.00 87.38 81 ASN A CA 1
ATOM 622 C C . ASN A 1 81 ? -15.803 7.122 5.617 1.00 87.38 81 ASN A C 1
ATOM 624 O O . ASN A 1 81 ? -15.253 6.101 6.039 1.00 87.38 81 ASN A O 1
ATOM 628 N N . SER A 1 82 ? -15.577 7.620 4.400 1.00 88.75 82 SER A N 1
ATOM 629 C CA . SER A 1 82 ? -14.644 7.035 3.435 1.00 88.75 82 SER A CA 1
ATOM 630 C C . SER A 1 82 ? -13.560 8.031 3.041 1.00 88.75 82 SER A C 1
ATOM 632 O O . SER A 1 82 ? -13.863 9.190 2.755 1.00 88.75 82 SER A O 1
ATOM 634 N N . PHE A 1 83 ? -12.318 7.565 2.950 1.00 88.25 83 PHE A N 1
ATOM 635 C CA . PHE A 1 83 ? -11.179 8.347 2.480 1.00 88.25 83 PHE A CA 1
ATOM 636 C C . PHE A 1 83 ? -10.397 7.564 1.426 1.00 88.25 83 PHE A C 1
ATOM 638 O O . PHE A 1 83 ? -10.117 6.376 1.603 1.00 88.25 83 PHE A O 1
ATOM 645 N N . ARG A 1 84 ? -10.043 8.236 0.329 1.00 93.12 84 ARG A N 1
ATOM 646 C CA . ARG A 1 84 ? -9.207 7.693 -0.742 1.00 93.12 84 ARG A CA 1
ATOM 647 C C . ARG A 1 84 ? -8.034 8.628 -0.987 1.00 93.12 84 ARG A C 1
ATOM 649 O O . ARG A 1 84 ? -8.233 9.823 -1.174 1.00 93.12 84 ARG A O 1
ATOM 656 N N . GLU A 1 85 ? -6.837 8.063 -1.018 1.00 93.81 85 GLU A N 1
ATOM 657 C CA . GLU A 1 85 ? -5.596 8.779 -1.305 1.00 93.81 85 GLU A CA 1
ATOM 658 C C . GLU A 1 85 ? -4.873 8.098 -2.459 1.00 93.81 85 GLU A C 1
ATOM 660 O O . GLU A 1 85 ? -4.861 6.871 -2.564 1.00 93.81 85 GLU A O 1
ATOM 665 N N . THR A 1 86 ? -4.275 8.893 -3.340 1.00 96.38 86 THR A N 1
ATOM 666 C CA . THR A 1 86 ? -3.392 8.403 -4.397 1.00 96.38 86 THR A CA 1
ATOM 667 C C . THR A 1 86 ? -2.131 9.245 -4.397 1.00 96.38 86 THR A C 1
ATOM 669 O O . THR A 1 86 ? -2.199 10.462 -4.546 1.00 96.38 86 THR A O 1
ATOM 672 N N . VAL A 1 87 ? -0.987 8.587 -4.237 1.00 95.25 87 VAL A N 1
ATOM 673 C CA . VAL A 1 87 ? 0.335 9.209 -4.290 1.00 95.25 87 VAL A CA 1
ATOM 674 C C . VAL A 1 87 ? 1.076 8.611 -5.474 1.00 95.25 87 VAL A C 1
ATOM 676 O O . VAL A 1 87 ? 1.476 7.445 -5.454 1.00 95.25 87 VAL A O 1
ATOM 679 N N . ILE A 1 88 ? 1.228 9.411 -6.525 1.00 94.94 88 ILE A N 1
ATOM 680 C CA . ILE A 1 88 ? 2.006 9.042 -7.707 1.00 94.94 88 ILE A CA 1
ATOM 681 C C . ILE A 1 88 ? 3.482 9.315 -7.424 1.00 94.94 88 ILE A C 1
ATOM 683 O O . ILE A 1 88 ? 3.812 10.364 -6.876 1.00 94.94 88 ILE A O 1
ATOM 687 N N . LYS A 1 89 ? 4.357 8.368 -7.782 1.00 91.81 89 LYS A N 1
ATOM 688 C CA . LYS A 1 89 ? 5.796 8.403 -7.452 1.00 91.81 89 LYS A CA 1
ATOM 689 C C . LYS A 1 89 ? 6.047 8.588 -5.951 1.00 91.81 89 LYS A C 1
ATOM 691 O O . LYS A 1 89 ? 6.846 9.425 -5.546 1.00 91.81 89 LYS A O 1
ATOM 696 N N . ALA A 1 90 ? 5.366 7.790 -5.128 1.00 89.12 90 ALA A N 1
ATOM 697 C CA . ALA A 1 90 ? 5.537 7.777 -3.675 1.00 89.12 90 ALA A CA 1
ATOM 698 C C . ALA A 1 90 ? 7.002 7.552 -3.266 1.00 89.12 90 ALA A C 1
ATOM 700 O O . ALA A 1 90 ? 7.468 8.142 -2.295 1.00 89.12 90 ALA A O 1
ATOM 701 N N . TYR A 1 91 ? 7.729 6.729 -4.024 1.00 87.00 91 TYR A N 1
ATOM 702 C CA . TYR A 1 91 ? 9.186 6.682 -3.988 1.00 87.00 91 TYR A CA 1
ATOM 703 C C . TYR A 1 91 ? 9.753 6.186 -5.320 1.00 87.00 91 TYR A C 1
ATOM 705 O O . TYR A 1 91 ? 9.045 5.593 -6.143 1.00 87.00 91 TYR A O 1
ATOM 713 N N . LEU A 1 92 ? 11.042 6.446 -5.513 1.00 85.75 92 LEU A N 1
ATOM 714 C CA . LEU A 1 92 ? 11.823 6.001 -6.661 1.00 85.75 92 LEU A CA 1
ATOM 715 C C . LEU A 1 92 ? 12.712 4.826 -6.250 1.00 85.75 92 LEU A C 1
ATOM 717 O O . LEU A 1 92 ? 13.123 4.739 -5.092 1.00 85.75 92 LEU A O 1
ATOM 721 N N . PHE A 1 93 ? 12.992 3.936 -7.193 1.00 76.69 93 PHE A N 1
ATOM 722 C CA . PHE A 1 93 ? 13.938 2.839 -7.018 1.00 76.69 93 PHE A CA 1
ATOM 723 C C . PHE A 1 93 ? 14.903 2.793 -8.204 1.00 76.69 93 PHE A C 1
ATOM 725 O O . PHE A 1 93 ? 14.530 3.122 -9.336 1.00 76.69 93 PHE A O 1
ATOM 732 N N . GLU A 1 94 ? 16.135 2.382 -7.920 1.00 70.19 94 GLU A N 1
ATOM 733 C CA . GLU A 1 94 ? 17.236 2.282 -8.882 1.00 70.19 94 GLU A CA 1
ATOM 734 C C . GLU A 1 94 ? 17.642 0.828 -9.116 1.00 70.19 94 GLU A C 1
ATOM 736 O O . GLU A 1 94 ? 17.682 0.053 -8.130 1.00 70.19 94 GLU A O 1
#

Sequence (94 aa):
MEPGRDRTPLRHPGPGPASGRRRRVAVRTFTTEVSYDEGRTWHPAEVKGSGVKRTVTVDHPRRFSGGSVSLRTHVEDAAGNSFRETVIKAYLFE

pLDDT: mean 76.85, std 17.34, range [31.61, 96.38]

Secondary structure (DSSP, 8-state):
-PPPPEEEEEE--PPP--SSS---PPEEEEEEEEESSTTSS-EEPEEEEETTEEEEEEEE-TT-SSEEEEEEEEEEETTS-EEEEEEEEEEEE-

Foldseek 3Di:
DDPDWDKDKDWDQDDDDDPDDDPVFFWPDKWKWKDFPQPPDTDTWDWDDGRRGIITIDTDDPVDDWTAMKMWMWIATPVGDIDIDIGGRPDIDD

Radius of gyration: 15.27 Å; chains: 1; bounding box: 38×37×38 Å